Protein AF-A0A963DCJ3-F1 (afdb_monomer_lite)

Structure (mmCIF, N/CA/C/O backbone):
data_AF-A0A963DCJ3-F1
#
_entry.id   AF-A0A963DCJ3-F1
#
loop_
_atom_site.group_PDB
_atom_site.id
_atom_site.type_symbol
_atom_site.label_atom_id
_atom_site.label_alt_id
_atom_site.label_comp_id
_atom_site.label_asym_id
_atom_site.label_entity_id
_atom_site.label_seq_id
_atom_site.pdbx_PDB_ins_code
_atom_site.Cartn_x
_atom_site.Cartn_y
_atom_site.Cartn_z
_atom_site.occupancy
_atom_site.B_iso_or_equiv
_atom_site.auth_seq_id
_atom_site.auth_comp_id
_atom_site.auth_asym_id
_atom_site.auth_atom_id
_atom_site.pdbx_PDB_model_num
ATOM 1 N N . MET A 1 1 ? -26.788 6.246 35.480 1.00 49.25 1 MET A N 1
ATOM 2 C CA . MET A 1 1 ? -25.428 6.817 35.564 1.00 49.25 1 MET A CA 1
ATOM 3 C C . MET A 1 1 ? -24.654 6.310 34.366 1.00 49.25 1 MET A C 1
ATOM 5 O O . MET A 1 1 ? -24.411 5.116 34.264 1.00 49.25 1 MET A O 1
ATOM 9 N N . SER A 1 2 ? -24.423 7.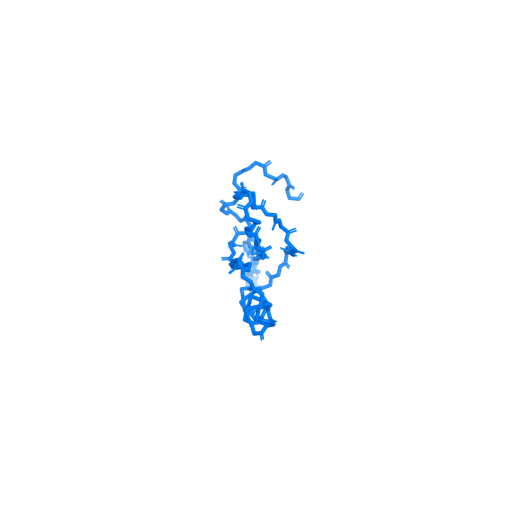205 33.412 1.00 47.28 2 SER A N 1
ATOM 10 C CA . SER A 1 2 ? -23.761 6.948 32.137 1.00 47.28 2 SER A CA 1
ATOM 11 C C . SER A 1 2 ? -22.295 6.578 32.366 1.00 47.28 2 SER A C 1
ATOM 13 O O . SER A 1 2 ? -21.550 7.373 32.932 1.00 47.28 2 SER A O 1
ATOM 15 N N . GLY A 1 3 ? -21.882 5.387 31.933 1.00 46.44 3 GLY A N 1
ATOM 16 C CA . GLY A 1 3 ? -20.468 5.128 31.660 1.00 46.44 3 GLY A CA 1
ATOM 17 C C . GLY A 1 3 ? -20.048 5.955 30.442 1.00 46.44 3 GLY A C 1
ATOM 18 O O . GLY A 1 3 ? -20.901 6.217 29.586 1.00 46.44 3 GLY A O 1
ATOM 19 N N . PRO A 1 4 ? -18.790 6.416 30.343 1.00 60.78 4 PRO A N 1
ATOM 20 C CA . PRO A 1 4 ? -18.356 7.085 29.133 1.00 60.78 4 PRO A CA 1
ATOM 21 C C . PRO A 1 4 ? -18.506 6.085 27.992 1.00 60.78 4 PRO A C 1
ATOM 23 O O . PRO A 1 4 ? -17.906 5.011 28.006 1.00 60.78 4 PRO A O 1
ATOM 26 N N . ILE A 1 5 ? -19.335 6.433 27.010 1.00 55.44 5 ILE A N 1
ATOM 27 C CA . ILE A 1 5 ? -19.212 5.836 25.694 1.00 55.44 5 ILE A CA 1
ATOM 28 C C . ILE A 1 5 ? -17.773 6.140 25.281 1.00 55.44 5 ILE A C 1
ATOM 30 O O . ILE A 1 5 ? -17.390 7.294 25.088 1.00 55.44 5 ILE A O 1
ATOM 34 N N . SER A 1 6 ? -16.917 5.122 25.279 1.00 49.25 6 SER A N 1
ATOM 35 C CA . SER A 1 6 ? -15.653 5.203 24.571 1.00 49.25 6 SER A CA 1
ATOM 36 C C . SER A 1 6 ? -16.040 5.284 23.106 1.00 49.25 6 SER A C 1
ATOM 38 O O . SER A 1 6 ? -16.096 4.273 22.419 1.00 49.25 6 SER A O 1
ATOM 40 N N . THR A 1 7 ? -16.405 6.476 22.637 1.00 54.06 7 THR A N 1
ATOM 41 C CA . THR A 1 7 ? -16.332 6.784 21.219 1.00 54.06 7 THR A CA 1
ATOM 42 C C . THR A 1 7 ? -14.880 6.492 20.876 1.00 54.06 7 THR A C 1
ATOM 44 O O . THR A 1 7 ? -14.017 7.188 21.424 1.00 54.06 7 THR A O 1
ATOM 47 N N . PRO A 1 8 ? -14.547 5.452 20.087 1.00 53.34 8 PRO A N 1
ATOM 48 C CA . PRO A 1 8 ? -13.201 5.395 19.561 1.00 53.34 8 PRO A CA 1
ATOM 49 C C . PRO A 1 8 ? -13.029 6.727 18.828 1.00 53.34 8 PRO A C 1
ATOM 51 O O . PRO A 1 8 ? -13.776 7.024 17.893 1.00 53.34 8 PRO A O 1
ATOM 54 N N . GLY A 1 9 ? -12.120 7.579 19.319 1.00 52.09 9 GLY A N 1
ATOM 55 C CA . GLY A 1 9 ? -11.654 8.735 18.553 1.00 52.09 9 GLY A CA 1
ATOM 56 C C . GLY A 1 9 ? -11.327 8.255 17.139 1.00 52.09 9 GLY A C 1
ATOM 57 O O . GLY A 1 9 ? -11.027 7.064 17.000 1.00 52.09 9 GLY A O 1
ATOM 58 N N . PRO A 1 10 ? -11.477 9.120 16.114 1.00 55.94 10 PRO A N 1
ATOM 59 C CA . PRO A 1 10 ? -11.557 8.719 14.706 1.00 55.94 10 PRO A CA 1
ATOM 60 C C . PRO A 1 10 ? -10.578 7.584 14.473 1.00 55.94 10 PRO A C 1
ATOM 62 O O . PRO A 1 10 ? -9.384 7.783 14.673 1.00 55.94 10 PRO A O 1
ATOM 65 N N . SER A 1 11 ? -11.101 6.372 14.254 1.00 58.94 11 SER A N 1
ATOM 66 C CA . SER A 1 11 ? -10.262 5.189 14.126 1.00 58.94 11 SER A CA 1
ATOM 67 C C . SER A 1 11 ? -9.412 5.425 12.901 1.00 58.94 11 SER A C 1
ATOM 69 O O . SER A 1 11 ? -9.903 5.240 11.792 1.00 58.94 11 SER A O 1
ATOM 71 N N . SER A 1 12 ? -8.203 5.937 13.124 1.00 67.19 12 SER A N 1
ATOM 72 C CA . SER A 1 12 ? -7.245 6.230 12.082 1.00 67.19 12 SER A CA 1
ATOM 73 C C . SER A 1 12 ? -6.973 4.905 11.384 1.00 67.19 12 SER A C 1
ATOM 75 O O . SER A 1 12 ? -6.295 4.020 11.917 1.00 67.19 12 SER A O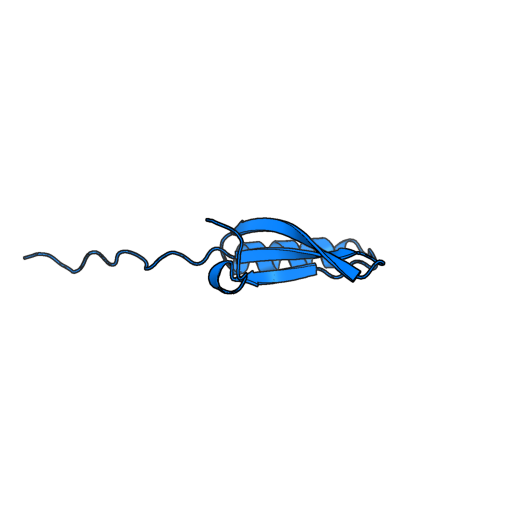 1
ATOM 77 N N . GLY A 1 13 ? -7.654 4.706 10.259 1.00 84.25 13 GLY A N 1
ATOM 78 C CA . GLY A 1 13 ? -7.562 3.508 9.462 1.00 84.25 13 GLY A CA 1
ATOM 79 C C . GLY A 1 13 ? -6.163 3.396 8.883 1.00 84.25 13 GLY A C 1
ATOM 80 O O . GLY A 1 13 ? -5.563 4.347 8.412 1.00 84.25 13 GLY A O 1
ATOM 81 N N . TRP A 1 14 ? -5.615 2.204 8.849 1.00 90.00 14 TRP A N 1
ATOM 82 C CA . TRP A 1 14 ? -4.356 1.961 8.178 1.00 90.00 14 TRP A CA 1
ATOM 83 C C . TRP A 1 14 ? -4.579 1.802 6.680 1.00 90.00 14 TRP A C 1
ATOM 85 O O . TRP A 1 14 ? -5.629 1.361 6.202 1.00 90.00 14 TRP A O 1
ATOM 95 N N . SER A 1 15 ? -3.572 2.202 5.924 1.00 91.69 15 SER A N 1
ATOM 96 C CA . SER A 1 15 ? -3.534 2.103 4.478 1.00 91.69 15 SER A CA 1
ATOM 97 C C . SER A 1 15 ? -2.269 1.384 4.056 1.00 91.69 15 SER A C 1
ATOM 99 O O . SER A 1 15 ? -1.215 1.551 4.663 1.00 91.69 15 SER A O 1
ATOM 101 N N . VAL A 1 16 ? -2.375 0.585 3.003 1.00 91.81 16 VAL A N 1
ATOM 102 C CA . VAL A 1 16 ? -1.222 -0.059 2.378 1.00 91.81 16 VAL A CA 1
ATOM 103 C C . VAL A 1 16 ? -0.831 0.778 1.178 1.00 91.81 16 VAL A C 1
ATOM 105 O O . VAL A 1 16 ? -1.637 0.977 0.266 1.00 91.81 16 VAL A O 1
ATOM 108 N N . LEU A 1 17 ? 0.398 1.272 1.190 1.00 91.81 17 LEU A N 1
ATOM 109 C CA . LEU A 1 17 ? 1.010 1.991 0.087 1.00 91.81 17 LEU A CA 1
ATOM 110 C C . LEU A 1 17 ? 1.974 1.059 -0.650 1.00 91.81 17 LEU A C 1
ATOM 112 O O . LEU A 1 17 ? 2.552 0.144 -0.060 1.00 91.81 17 LEU A O 1
ATOM 116 N N . ARG A 1 18 ? 2.137 1.298 -1.949 1.00 91.06 18 ARG A N 1
ATOM 117 C CA . ARG A 1 18 ? 3.129 0.641 -2.798 1.00 91.06 18 ARG A CA 1
ATOM 118 C C . ARG A 1 18 ? 3.947 1.682 -3.543 1.00 91.06 18 ARG A C 1
ATOM 120 O O . ARG A 1 18 ? 3.350 2.559 -4.159 1.00 91.06 18 ARG A O 1
ATOM 127 N N . LEU A 1 19 ? 5.268 1.531 -3.562 1.00 88.75 19 LEU A N 1
ATOM 128 C CA . LEU A 1 19 ? 6.165 2.293 -4.429 1.00 88.75 19 LEU A CA 1
ATOM 129 C C . LEU A 1 19 ? 6.339 1.548 -5.751 1.00 88.75 19 LEU A C 1
ATOM 131 O O . LEU A 1 19 ? 6.626 0.347 -5.766 1.00 88.75 19 LEU A O 1
ATOM 135 N N . ASP A 1 20 ? 6.143 2.254 -6.853 1.00 86.31 20 ASP A N 1
ATOM 136 C CA . ASP A 1 20 ? 6.505 1.767 -8.180 1.00 86.31 20 ASP A CA 1
ATOM 137 C C . ASP A 1 20 ? 7.992 2.059 -8.499 1.00 86.31 20 ASP A C 1
ATOM 139 O O . ASP A 1 20 ? 8.656 2.790 -7.766 1.00 86.31 20 ASP A O 1
ATOM 143 N N . ASP A 1 21 ? 8.527 1.483 -9.577 1.00 84.06 21 ASP A N 1
ATOM 144 C CA . ASP A 1 21 ? 9.930 1.667 -9.996 1.00 84.06 21 ASP A CA 1
ATOM 145 C C . ASP A 1 21 ? 10.245 3.131 -10.365 1.00 84.06 21 ASP A C 1
ATOM 147 O O . ASP A 1 21 ? 11.362 3.608 -10.184 1.00 84.06 21 ASP A O 1
ATOM 151 N N . ASN A 1 22 ? 9.225 3.885 -10.780 1.00 85.06 22 ASN A N 1
ATOM 152 C C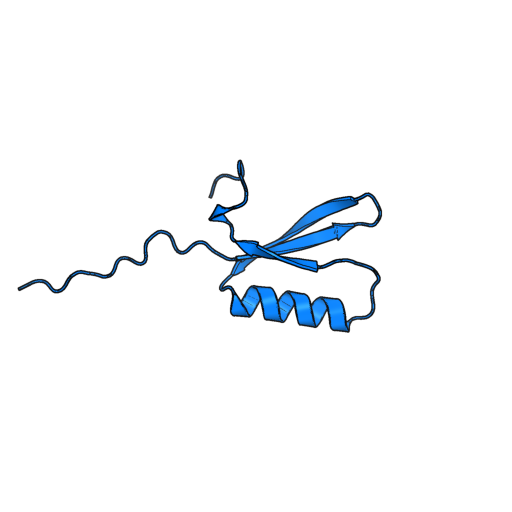A . ASN A 1 22 ? 9.298 5.320 -11.030 1.00 85.06 22 ASN A CA 1
ATOM 153 C C . ASN A 1 22 ? 9.255 6.182 -9.752 1.00 85.06 22 ASN A C 1
ATOM 155 O O . ASN A 1 22 ? 9.297 7.409 -9.851 1.00 85.06 22 ASN A O 1
ATOM 159 N N . GLY A 1 23 ? 9.152 5.572 -8.566 1.00 82.31 23 GLY A N 1
ATOM 160 C CA . GLY A 1 23 ? 9.126 6.274 -7.283 1.00 82.31 23 GLY A CA 1
ATOM 161 C C . GLY A 1 23 ? 7.760 6.841 -6.888 1.00 82.31 23 GLY A C 1
ATOM 162 O O . GLY A 1 23 ? 7.686 7.639 -5.953 1.00 82.31 23 GLY A O 1
ATOM 163 N N . ASN A 1 24 ? 6.667 6.447 -7.550 1.00 86.44 24 ASN A N 1
ATOM 164 C CA . ASN A 1 24 ? 5.334 6.905 -7.163 1.00 86.44 24 ASN A CA 1
ATOM 165 C C . ASN A 1 24 ? 4.722 5.989 -6.099 1.00 86.44 24 ASN A C 1
ATOM 167 O O . ASN A 1 24 ? 4.684 4.766 -6.258 1.00 86.44 24 ASN A O 1
ATOM 171 N N . ALA A 1 25 ? 4.201 6.590 -5.027 1.00 88.12 25 ALA A N 1
ATOM 172 C CA . ALA A 1 25 ? 3.472 5.881 -3.984 1.00 88.12 25 ALA A CA 1
ATOM 173 C C . ALA A 1 25 ? 1.975 5.808 -4.321 1.00 88.12 25 ALA A C 1
ATOM 175 O O . ALA A 1 25 ? 1.313 6.828 -4.502 1.00 88.12 25 ALA A O 1
ATOM 176 N N . PHE A 1 26 ? 1.424 4.598 -4.352 1.00 87.31 26 PHE A N 1
ATOM 177 C CA . PHE A 1 26 ? 0.011 4.347 -4.623 1.00 87.31 26 PHE A CA 1
ATOM 178 C C . PHE A 1 26 ? -0.657 3.639 -3.454 1.00 87.31 26 PHE A C 1
ATOM 180 O O . PHE A 1 26 ? -0.152 2.632 -2.956 1.00 87.31 26 PHE A O 1
ATOM 187 N N . ARG A 1 27 ? -1.838 4.120 -3.056 1.00 89.50 27 ARG A N 1
ATOM 188 C CA . ARG A 1 27 ? -2.691 3.442 -2.077 1.00 89.50 27 ARG A CA 1
ATOM 189 C C . ARG A 1 27 ? -3.318 2.202 -2.700 1.00 89.50 27 ARG A C 1
ATOM 191 O O . ARG A 1 27 ? -4.171 2.300 -3.572 1.00 89.50 27 ARG A O 1
ATOM 198 N N . VAL A 1 28 ? -2.890 1.041 -2.220 1.00 89.00 28 VAL A N 1
ATOM 199 C CA . VAL A 1 28 ? -3.412 -0.274 -2.606 1.00 89.00 28 VAL A CA 1
ATOM 200 C C . VAL A 1 28 ? -4.667 -0.608 -1.805 1.00 89.00 28 VAL A C 1
ATOM 202 O O . VAL A 1 28 ? -5.605 -1.190 -2.339 1.00 89.00 28 VAL A O 1
ATOM 205 N N . ALA A 1 29 ? -4.689 -0.237 -0.524 1.00 88.81 29 ALA A N 1
ATOM 206 C CA . ALA A 1 29 ? -5.826 -0.455 0.363 1.00 88.81 29 ALA A CA 1
ATOM 207 C C . ALA A 1 29 ? -5.881 0.607 1.466 1.00 88.81 29 ALA A C 1
ATOM 209 O O . ALA A 1 29 ? -4.884 1.271 1.753 1.00 88.81 29 ALA A O 1
ATOM 210 N N . GLY A 1 30 ? -7.048 0.771 2.083 1.00 88.56 30 GLY A N 1
ATOM 211 C CA . GLY A 1 30 ? -7.323 1.824 3.050 1.00 88.56 30 GLY A CA 1
ATOM 212 C C . GLY A 1 30 ? -8.461 1.480 3.998 1.00 88.56 30 GLY A C 1
ATOM 213 O O . GLY A 1 30 ? -9.260 0.603 3.688 1.00 88.56 30 GLY A O 1
ATOM 214 N N . GLY A 1 31 ? -8.532 2.174 5.138 1.00 85.12 31 GLY A N 1
ATOM 215 C CA . GLY A 1 31 ? -9.560 1.914 6.153 1.00 85.12 31 GLY A CA 1
ATOM 216 C C . GLY A 1 31 ? -9.373 0.571 6.865 1.00 85.12 31 GLY A C 1
ATOM 217 O O . GLY A 1 31 ? -10.334 -0.009 7.361 1.00 85.12 31 GLY A O 1
ATOM 218 N N . LEU A 1 32 ? -8.148 0.048 6.874 1.00 87.38 32 LEU A N 1
ATOM 219 C CA . LEU A 1 32 ? -7.811 -1.226 7.496 1.00 87.38 32 LEU A CA 1
ATOM 220 C C . LEU A 1 32 ? -7.485 -1.038 8.979 1.00 87.38 32 LEU A C 1
ATOM 222 O O . LEU A 1 32 ? -7.168 0.056 9.434 1.00 87.38 32 LEU A O 1
ATOM 226 N N . SER A 1 33 ? -7.488 -2.124 9.745 1.00 87.94 33 SER A N 1
ATOM 227 C CA . SER A 1 33 ? -6.737 -2.137 11.000 1.00 87.94 33 SER A CA 1
ATOM 228 C C . SER A 1 33 ? -5.237 -2.241 10.704 1.00 87.94 33 SER A C 1
ATOM 230 O O . SER A 1 33 ? -4.840 -2.750 9.653 1.00 87.94 33 SER A O 1
ATOM 232 N N . GLN A 1 34 ? -4.400 -1.802 11.645 1.00 86.94 34 GLN A N 1
ATOM 233 C CA . GLN A 1 34 ? -2.941 -1.917 11.546 1.00 86.94 34 GLN A CA 1
ATOM 234 C C . GLN A 1 34 ? -2.506 -3.337 11.169 1.00 86.94 34 GLN A C 1
ATOM 236 O O . GLN A 1 34 ? -1.847 -3.543 10.155 1.00 86.94 34 GLN A O 1
ATOM 241 N N . THR A 1 35 ? -2.985 -4.327 11.923 1.00 88.81 35 THR A N 1
ATOM 242 C CA . THR A 1 35 ? -2.655 -5.740 11.716 1.00 88.81 35 THR A CA 1
ATOM 243 C C . THR A 1 35 ? -3.074 -6.244 10.337 1.00 88.81 35 THR A C 1
ATOM 245 O O . THR A 1 35 ? -2.347 -7.022 9.722 1.00 88.81 35 THR A O 1
ATOM 248 N N . ALA A 1 36 ? -4.229 -5.805 9.822 1.00 89.69 36 ALA A N 1
ATOM 249 C CA . ALA A 1 36 ? -4.672 -6.179 8.482 1.00 89.69 36 ALA A CA 1
ATOM 250 C C . ALA A 1 36 ? -3.782 -5.553 7.396 1.00 89.69 36 ALA A C 1
ATOM 252 O O . ALA A 1 36 ? -3.409 -6.238 6.444 1.00 89.69 36 ALA A O 1
ATOM 253 N N . ALA A 1 37 ? -3.392 -4.284 7.556 1.00 91.69 37 ALA A N 1
ATOM 254 C CA . ALA A 1 37 ? -2.474 -3.616 6.638 1.00 91.69 37 ALA A CA 1
ATOM 255 C C . ALA A 1 37 ? -1.085 -4.280 6.634 1.00 91.69 37 ALA A C 1
ATOM 257 O O . ALA A 1 37 ? -0.546 -4.568 5.568 1.00 91.69 37 ALA A O 1
ATOM 258 N N . GLU A 1 38 ? -0.534 -4.604 7.804 1.00 91.62 38 GLU A N 1
ATOM 259 C CA . GLU A 1 38 ? 0.747 -5.312 7.928 1.00 91.62 38 GLU A CA 1
ATOM 260 C C . GLU A 1 38 ? 0.697 -6.728 7.340 1.00 91.62 38 GLU A C 1
ATOM 262 O O . GLU A 1 38 ? 1.622 -7.148 6.645 1.00 91.62 38 GLU A O 1
ATOM 267 N N . ALA A 1 39 ? -0.390 -7.470 7.575 1.00 92.50 39 ALA A N 1
ATOM 268 C CA . ALA A 1 39 ? -0.576 -8.794 6.988 1.00 92.50 39 ALA A CA 1
ATOM 269 C C . ALA A 1 39 ? -0.611 -8.731 5.454 1.00 92.50 39 ALA A C 1
ATOM 271 O O . ALA A 1 39 ? -0.014 -9.579 4.788 1.00 92.50 39 ALA A O 1
ATOM 272 N N . MET A 1 40 ? -1.258 -7.705 4.890 1.00 91.31 40 MET A N 1
ATOM 273 C CA . MET A 1 40 ? -1.256 -7.465 3.447 1.00 91.31 40 MET A CA 1
ATOM 274 C C . MET A 1 40 ? 0.143 -7.142 2.926 1.00 91.31 40 MET A C 1
ATOM 276 O O . MET A 1 40 ? 0.548 -7.733 1.929 1.00 91.31 40 MET A O 1
ATOM 280 N N . VAL A 1 41 ? 0.894 -6.263 3.600 1.00 91.25 41 VAL A N 1
ATOM 281 C CA . VAL A 1 41 ? 2.289 -5.951 3.239 1.00 91.25 41 VAL A CA 1
ATOM 282 C C . VAL A 1 41 ? 3.120 -7.231 3.186 1.00 91.25 41 VAL A C 1
ATOM 284 O O . VAL A 1 41 ? 3.680 -7.536 2.137 1.00 91.25 41 VAL A O 1
ATOM 287 N N . ARG A 1 42 ? 3.086 -8.057 4.239 1.00 90.06 42 ARG A N 1
ATOM 288 C CA . ARG A 1 42 ? 3.813 -9.339 4.274 1.00 90.06 42 ARG A CA 1
ATOM 289 C C . ARG A 1 42 ? 3.393 -10.288 3.154 1.00 90.06 42 ARG A C 1
ATOM 291 O O . ARG A 1 42 ? 4.236 -10.954 2.561 1.00 90.06 42 ARG A O 1
ATOM 298 N N . ALA A 1 43 ? 2.097 -10.360 2.850 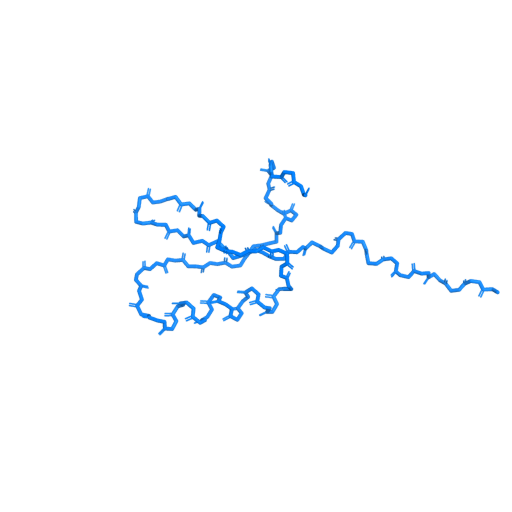1.00 89.69 43 ALA A N 1
ATOM 299 C CA . ALA A 1 43 ? 1.592 -11.187 1.757 1.00 89.69 43 ALA A CA 1
ATOM 300 C C . ALA A 1 43 ? 2.055 -10.685 0.377 1.00 89.69 43 ALA A C 1
ATOM 302 O O . ALA A 1 43 ? 2.263 -11.493 -0.530 1.00 89.69 43 ALA A O 1
ATOM 303 N N . PHE A 1 44 ? 2.220 -9.371 0.205 1.00 86.38 44 PHE A N 1
ATOM 304 C CA . PHE A 1 44 ? 2.769 -8.789 -1.017 1.00 86.38 44 PHE A CA 1
ATOM 305 C C . PHE A 1 44 ? 4.284 -8.982 -1.126 1.00 86.38 44 PHE A C 1
ATOM 307 O O . PHE A 1 44 ? 4.756 -9.359 -2.197 1.00 86.38 44 PHE A O 1
ATOM 314 N N . GLU A 1 45 ? 5.031 -8.817 -0.035 1.00 84.62 45 GLU A N 1
ATOM 315 C CA . GLU A 1 45 ? 6.475 -9.080 0.005 1.00 84.62 45 GLU A CA 1
ATOM 316 C C . GLU A 1 45 ? 6.792 -10.558 -0.278 1.00 84.62 45 GLU A C 1
ATOM 318 O O . GLU A 1 45 ? 7.707 -10.874 -1.039 1.00 84.62 45 GLU A O 1
ATOM 323 N N . ALA A 1 46 ? 5.973 -11.481 0.238 1.00 85.75 46 ALA A N 1
ATOM 324 C CA . ALA A 1 46 ? 6.127 -12.918 0.010 1.00 85.75 46 ALA A CA 1
ATOM 325 C C . ALA A 1 46 ? 5.945 -13.343 -1.460 1.00 85.75 46 ALA A C 1
ATOM 327 O O . ALA A 1 46 ? 6.390 -14.424 -1.844 1.00 85.75 46 ALA A O 1
ATOM 328 N N . LYS A 1 47 ? 5.313 -12.513 -2.303 1.00 80.69 47 LYS A N 1
ATOM 329 C CA . LYS A 1 47 ? 5.111 -12.808 -3.732 1.00 80.69 47 LYS A CA 1
ATOM 330 C C . LYS A 1 47 ? 6.371 -12.620 -4.588 1.00 80.69 47 LYS A C 1
ATOM 332 O O . LYS A 1 47 ? 6.331 -12.934 -5.773 1.00 80.69 47 LYS A O 1
ATOM 337 N N . GLY A 1 48 ? 7.487 -12.148 -4.021 1.00 67.31 48 GLY A N 1
ATOM 338 C CA . GLY A 1 48 ? 8.790 -12.135 -4.701 1.00 67.31 48 GLY A CA 1
ATOM 339 C C . GLY A 1 48 ? 8.939 -11.076 -5.801 1.00 67.31 48 GLY A C 1
ATOM 340 O O . GLY A 1 48 ? 9.825 -11.183 -6.649 1.00 67.31 48 GLY A O 1
ATOM 341 N N . HIS A 1 49 ? 8.091 -10.046 -5.807 1.00 67.88 49 HIS A N 1
ATOM 342 C CA . HIS A 1 49 ? 8.224 -8.902 -6.710 1.00 67.88 49 HIS A CA 1
ATOM 343 C C . HIS A 1 49 ? 9.088 -7.801 -6.072 1.00 67.88 49 HIS A C 1
ATOM 345 O O . HIS A 1 49 ? 9.005 -7.570 -4.872 1.00 67.88 49 HIS A O 1
ATOM 351 N N . LYS A 1 50 ? 9.874 -7.069 -6.878 1.00 73.69 50 LYS A N 1
ATOM 352 C CA . LYS A 1 50 ? 10.751 -5.950 -6.451 1.00 73.69 50 LYS A CA 1
ATOM 353 C C . LYS A 1 50 ? 10.001 -4.685 -5.987 1.00 73.69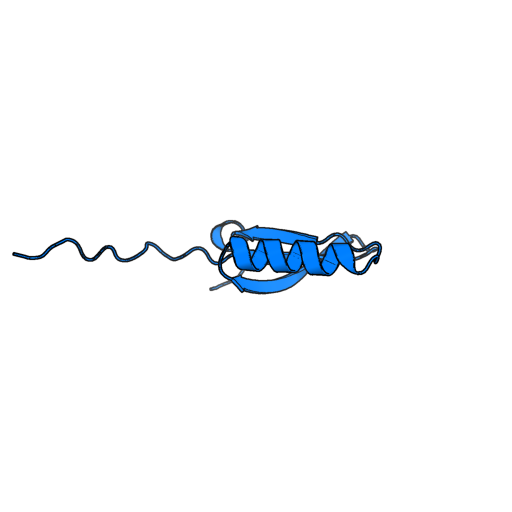 50 LYS A C 1
ATOM 355 O O . LYS A 1 50 ? 10.559 -3.595 -6.015 1.00 73.69 50 LYS A O 1
ATOM 360 N N . GLN A 1 51 ? 8.722 -4.801 -5.651 1.00 82.06 51 GLN A N 1
ATOM 361 C CA . GLN A 1 51 ? 7.889 -3.659 -5.287 1.00 82.06 51 GLN A CA 1
ATOM 362 C C . GLN A 1 51 ? 7.925 -3.469 -3.773 1.00 82.06 51 GLN A C 1
ATOM 364 O O . GLN A 1 51 ? 7.742 -4.428 -3.026 1.00 82.06 51 GLN A O 1
ATOM 369 N N . CYS A 1 52 ? 8.145 -2.234 -3.327 1.00 88.56 52 CYS A N 1
ATOM 370 C CA . CYS A 1 52 ? 8.120 -1.901 -1.907 1.00 88.56 52 CYS A CA 1
ATOM 371 C C . CYS A 1 52 ? 6.676 -1.655 -1.469 1.00 88.56 52 CYS A C 1
ATOM 373 O O . CYS A 1 52 ? 5.994 -0.807 -2.047 1.00 88.56 52 CYS A O 1
ATOM 375 N N . TYR A 1 53 ? 6.230 -2.364 -0.433 1.00 90.06 53 TYR A N 1
ATOM 376 C CA . TYR A 1 53 ? 4.928 -2.172 0.203 1.00 90.06 53 TYR A CA 1
ATOM 377 C C . TYR A 1 53 ? 5.130 -1.771 1.663 1.00 90.06 53 TYR A C 1
ATOM 379 O O . TYR A 1 53 ? 5.994 -2.325 2.333 1.00 90.06 53 TYR A O 1
ATOM 387 N N . TRP A 1 54 ? 4.334 -0.832 2.172 1.00 91.25 54 TRP A N 1
ATOM 388 C CA . TRP A 1 54 ? 4.349 -0.478 3.595 1.00 91.25 54 TRP A CA 1
ATOM 389 C C . TRP A 1 54 ? 2.964 -0.069 4.086 1.00 91.25 54 TRP A C 1
ATOM 391 O O . TRP A 1 54 ? 2.118 0.405 3.323 1.00 91.25 54 TRP A O 1
ATOM 401 N N . ALA A 1 55 ? 2.736 -0.272 5.380 1.00 91.25 55 ALA A N 1
ATOM 402 C CA . ALA A 1 55 ? 1.532 0.163 6.065 1.00 91.25 55 ALA A CA 1
ATOM 403 C C . ALA A 1 55 ? 1.760 1.571 6.639 1.00 91.25 55 ALA A C 1
ATOM 405 O O . ALA A 1 55 ? 2.805 1.843 7.225 1.00 91.25 55 ALA A O 1
ATOM 406 N N . CYS A 1 56 ? 0.789 2.463 6.471 1.00 88.44 56 CYS A N 1
ATOM 407 C CA . CYS A 1 56 ? 0.821 3.835 6.973 1.00 88.44 56 CYS A CA 1
ATOM 408 C C . CYS A 1 56 ? -0.550 4.196 7.556 1.00 88.44 56 CYS A C 1
ATOM 410 O O . CYS A 1 56 ? -1.579 3.801 6.999 1.00 88.44 56 CYS A O 1
ATOM 412 N N . ALA A 1 57 ? -0.579 4.922 8.673 1.00 84.56 57 ALA A N 1
ATOM 413 C CA . ALA A 1 57 ? -1.820 5.430 9.246 1.00 84.56 57 ALA A CA 1
ATOM 414 C C . ALA A 1 57 ? -2.438 6.495 8.318 1.00 84.56 57 ALA A C 1
ATOM 416 O O . ALA A 1 57 ? -1.744 7.389 7.842 1.00 84.56 57 ALA A O 1
ATOM 417 N N . ASP A 1 58 ? -3.745 6.428 8.060 1.00 74.38 58 ASP A N 1
ATOM 418 C CA . ASP A 1 58 ? -4.476 7.408 7.240 1.00 74.38 58 ASP A CA 1
ATOM 419 C C . ASP A 1 58 ? -4.410 8.831 7.807 1.00 74.38 58 ASP A C 1
ATOM 421 O O . ASP A 1 58 ? -4.360 9.789 7.042 1.00 74.38 58 ASP A O 1
ATOM 425 N N . ALA A 1 59 ? -4.361 8.971 9.133 1.00 65.44 59 ALA A N 1
ATOM 426 C CA . ALA A 1 59 ? -4.232 10.252 9.816 1.00 65.44 59 ALA A CA 1
ATOM 427 C C . ALA A 1 59 ? -2.904 10.964 9.510 1.00 65.44 59 ALA A C 1
ATOM 429 O O . ALA A 1 59 ? -2.799 12.172 9.715 1.00 65.44 59 ALA A O 1
ATOM 430 N N . GLU A 1 60 ? -1.908 10.232 9.007 1.00 57.19 60 GLU A N 1
ATOM 431 C CA . GLU A 1 60 ? -0.601 10.759 8.619 1.00 57.19 60 GLU A CA 1
ATOM 432 C C . GLU A 1 60 ? -0.496 11.067 7.117 1.00 57.19 60 GLU A C 1
ATOM 434 O O . GLU A 1 60 ? 0.562 11.492 6.663 1.00 57.19 60 GLU A O 1
ATOM 439 N N . VAL A 1 61 ? -1.574 10.899 6.333 1.00 55.16 61 VAL A N 1
ATOM 440 C CA . VAL A 1 61 ? -1.604 11.270 4.908 1.00 55.16 61 VAL A CA 1
ATOM 441 C C . VAL A 1 61 ? -2.213 12.675 4.759 1.00 55.16 61 VAL A C 1
ATOM 443 O O . VAL A 1 61 ? -3.437 12.809 4.668 1.00 55.16 61 VAL A O 1
ATOM 446 N N . PRO A 1 62 ? -1.412 13.760 4.737 1.00 44.50 62 PRO A N 1
ATOM 447 C CA . PRO A 1 62 ? -1.947 15.106 4.580 1.00 44.50 62 PRO A CA 1
ATOM 448 C C . PRO A 1 62 ? -2.610 15.271 3.204 1.00 44.50 62 PRO A C 1
ATOM 450 O O . PRO A 1 62 ? -1.976 15.078 2.169 1.00 44.50 62 PRO A O 1
ATOM 453 N N . GLY A 1 63 ? -3.885 15.674 3.190 1.00 52.06 63 GLY A N 1
ATOM 454 C CA . GLY A 1 63 ? -4.569 16.169 1.986 1.00 52.06 63 GLY A CA 1
ATOM 455 C C . GLY A 1 63 ? -5.502 15.198 1.254 1.00 52.06 63 GLY A C 1
ATOM 456 O O . GLY A 1 63 ? -6.082 15.598 0.247 1.00 52.06 63 GLY A O 1
ATOM 457 N N . VAL A 1 64 ? -5.715 13.971 1.741 1.00 49.66 64 VAL A N 1
ATOM 458 C CA . VAL A 1 64 ? -6.790 13.104 1.223 1.00 49.66 64 VAL A CA 1
ATOM 459 C C . VAL A 1 64 ? -8.035 13.281 2.102 1.00 49.66 64 VAL A C 1
ATOM 461 O O . VAL A 1 64 ? -7.982 12.933 3.282 1.00 49.66 64 VAL A O 1
ATOM 464 N N . PRO A 1 65 ? -9.150 13.840 1.590 1.00 47.03 65 PRO A N 1
ATOM 465 C CA . PRO A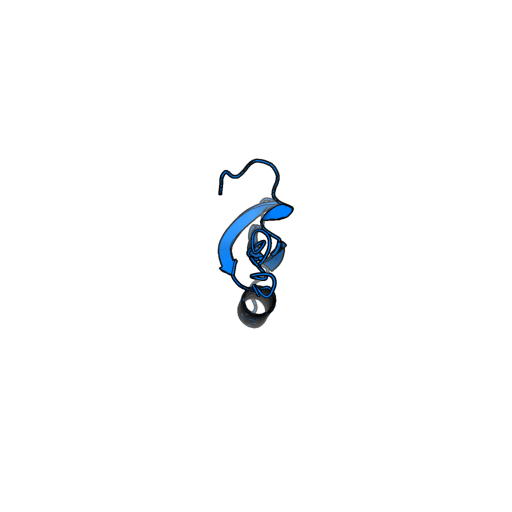 1 65 ? -10.390 13.889 2.354 1.00 47.03 65 PRO A CA 1
ATOM 466 C C . PRO A 1 65 ? -10.887 12.464 2.640 1.00 47.03 65 PRO A C 1
ATOM 468 O O . PRO A 1 65 ? -10.895 11.610 1.752 1.00 47.03 65 PRO A O 1
ATOM 471 N N . ARG A 1 66 ? -11.243 12.249 3.909 1.00 54.53 66 ARG A N 1
ATOM 472 C CA . ARG A 1 66 ? -11.817 11.023 4.486 1.00 54.53 66 ARG A CA 1
ATOM 473 C C . ARG A 1 66 ? -13.106 10.571 3.806 1.00 54.53 66 ARG A C 1
ATOM 475 O O . ARG A 1 66 ? -13.932 11.457 3.489 1.00 54.53 66 ARG A O 1
#

Radius of gyration: 15.14 Å; chains: 1; bounding box: 36×29×47 Å

Secondary structure (DSSP, 8-state):
-PPP----SS---EEEEEE-TTS-EEEEEEEE-HHHHHHHHHHHHTTT-S-EEEEEEGGGSTT---

Foldseek 3Di:
DDDPPPPVDPQQWKWKWKQDPVGDIDTPGIRHDPVVNVVVQVVVVVVPDPMHMDIDGNVPDPDDDD

pLDDT: mean 76.69, std 16.18, range [44.5, 92.5]

Sequence (66 aa):
MSGPISTPGPSSGWSVLRLDDNGNAFRVAGGLSQTAAEAMVRAFEAKGHKQCYWACADAEVPGVPR